Protein AF-A0A257N4F8-F1 (afdb_monomer_lite)

Radius of gyration: 16.64 Å; chains: 1; bounding box: 44×33×52 Å

pLDDT: mean 88.22, std 16.5, range [43.53, 98.69]

Sequence (121 aa):
VALNRFYYYQHRLEDALNATLKALAVIRPLIGFPEDWRDLQQSHINDAPVDLLTQVRLYLFTLKAIGFLNMRLEYLDVSQSIFEKLVGLDSKDRIGAKGLLELVVNRKEELIKPQILSNTT

Structure (mmCIF, N/CA/C/O backbone):
data_AF-A0A257N4F8-F1
#
_entry.id   AF-A0A257N4F8-F1
#
loop_
_atom_site.group_PDB
_atom_site.id
_atom_site.type_symbol
_atom_site.label_atom_id
_atom_site.label_alt_id
_atom_site.label_comp_id
_atom_site.label_asym_id
_atom_site.label_entity_id
_atom_site.label_seq_id
_atom_site.pdbx_PDB_ins_code
_atom_site.Cartn_x
_atom_site.Cartn_y
_atom_site.Cartn_z
_atom_site.occupancy
_atom_site.B_iso_or_equiv
_atom_site.auth_seq_id
_atom_site.auth_comp_id
_atom_site.auth_asym_id
_atom_site.auth_atom_id
_atom_site.pdbx_PDB_model_num
ATOM 1 N N . VAL A 1 1 ? 7.311 16.006 8.795 1.00 49.94 1 VAL A N 1
ATOM 2 C CA . VAL A 1 1 ? 6.235 16.383 9.751 1.00 49.94 1 VAL A CA 1
ATOM 3 C C . VAL A 1 1 ? 5.098 17.209 9.111 1.00 49.94 1 VAL A C 1
ATOM 5 O O . VAL A 1 1 ? 4.018 17.251 9.677 1.00 49.94 1 VAL A O 1
ATOM 8 N N . ALA A 1 2 ? 5.242 17.768 7.896 1.00 43.88 2 ALA A N 1
ATOM 9 C CA . ALA A 1 2 ? 4.179 18.575 7.264 1.00 43.88 2 ALA A CA 1
ATOM 10 C C . ALA A 1 2 ? 3.148 17.803 6.401 1.00 43.88 2 ALA A C 1
ATOM 12 O O . ALA A 1 2 ? 2.038 18.291 6.213 1.00 43.88 2 ALA A O 1
ATOM 13 N N . LEU A 1 3 ? 3.450 16.590 5.914 1.00 49.00 3 LEU A N 1
ATOM 14 C CA . LEU A 1 3 ? 2.532 15.858 5.020 1.00 49.00 3 LEU A CA 1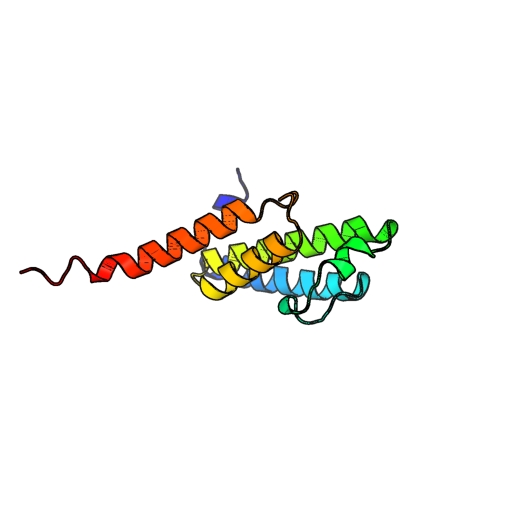
ATOM 15 C C . LEU A 1 3 ? 1.385 15.142 5.766 1.00 49.00 3 LEU A C 1
ATOM 17 O O . LEU A 1 3 ? 0.316 14.931 5.203 1.00 49.00 3 LEU A O 1
ATOM 21 N N . ASN A 1 4 ? 1.571 14.833 7.056 1.00 44.28 4 ASN A N 1
ATOM 22 C CA . ASN A 1 4 ? 0.590 14.085 7.855 1.00 44.28 4 ASN A CA 1
ATOM 23 C C . ASN A 1 4 ? -0.618 14.944 8.293 1.00 44.28 4 ASN A C 1
ATOM 25 O O . ASN A 1 4 ? -1.688 14.420 8.577 1.00 44.28 4 ASN A O 1
ATOM 29 N N . ARG A 1 5 ? -0.472 16.279 8.321 1.00 49.88 5 ARG A N 1
ATOM 30 C CA . ARG A 1 5 ? -1.535 17.214 8.743 1.00 49.88 5 ARG A CA 1
ATOM 31 C C . ARG A 1 5 ? -2.405 17.706 7.577 1.00 49.88 5 ARG A C 1
ATOM 33 O O . ARG A 1 5 ? -3.480 18.242 7.809 1.00 49.88 5 ARG A O 1
ATOM 40 N N . PHE A 1 6 ? -1.963 17.507 6.331 1.00 49.72 6 PHE A N 1
ATOM 41 C CA . PHE A 1 6 ? -2.640 18.026 5.136 1.00 49.72 6 PHE A CA 1
ATOM 42 C C . PHE A 1 6 ? -3.793 17.126 4.648 1.00 49.72 6 PHE A C 1
ATOM 44 O O . PHE A 1 6 ? -4.729 17.627 4.038 1.00 49.72 6 PHE A O 1
ATOM 51 N N . TYR A 1 7 ? -3.798 15.826 4.964 1.00 53.16 7 TYR A N 1
ATOM 52 C CA . TYR A 1 7 ? -4.838 14.882 4.514 1.00 53.16 7 TYR A CA 1
ATOM 53 C C . TYR A 1 7 ? -6.027 14.716 5.481 1.00 53.16 7 TYR A C 1
ATOM 55 O O . TYR A 1 7 ? -6.788 13.765 5.361 1.00 53.16 7 TYR A O 1
ATOM 63 N N . TYR A 1 8 ? -6.218 15.624 6.443 1.00 48.97 8 TYR A N 1
ATOM 64 C CA . TYR A 1 8 ? -7.215 15.447 7.514 1.00 48.97 8 TYR A CA 1
ATOM 65 C C . TYR A 1 8 ? -8.686 15.696 7.105 1.00 48.97 8 TYR A C 1
ATOM 67 O O . TYR A 1 8 ? -9.571 15.618 7.950 1.00 48.97 8 TYR A O 1
ATOM 75 N N . TYR A 1 9 ? -8.980 15.963 5.829 1.00 56.19 9 TYR A N 1
ATOM 76 C CA . TYR A 1 9 ? -10.360 16.076 5.340 1.00 56.19 9 TYR A CA 1
ATOM 77 C C . TYR A 1 9 ? -10.782 14.754 4.699 1.00 56.19 9 TYR A C 1
ATOM 79 O O . TYR A 1 9 ? -10.146 14.329 3.739 1.00 56.19 9 TYR A O 1
ATOM 87 N N . GLN A 1 10 ? -11.838 14.116 5.215 1.00 58.19 10 GLN A N 1
ATOM 88 C CA . GLN A 1 10 ? -12.297 12.779 4.799 1.00 58.19 10 GLN A CA 1
ATOM 89 C C . GLN A 1 10 ? -12.501 12.635 3.273 1.00 58.19 10 GLN A C 1
ATOM 91 O O . GLN A 1 10 ? -12.181 11.585 2.733 1.00 58.19 10 GLN A O 1
ATOM 96 N N . HIS A 1 11 ? -12.841 13.706 2.544 1.00 61.84 11 HIS A N 1
ATOM 97 C CA . HIS A 1 11 ? -12.903 13.695 1.069 1.00 61.84 11 HIS A CA 1
ATOM 98 C C . HIS A 1 11 ? -11.534 13.648 0.365 1.00 61.84 11 HIS A C 1
ATOM 100 O O . HIS A 1 11 ? -11.396 13.087 -0.716 1.00 61.84 11 HIS A O 1
ATOM 106 N N . ARG A 1 12 ? -10.474 14.178 0.986 1.00 82.12 12 ARG A N 1
ATOM 107 C CA . ARG A 1 12 ? -9.119 14.149 0.414 1.00 82.12 12 ARG A CA 1
ATOM 108 C C . ARG A 1 12 ? -8.439 12.792 0.558 1.00 82.12 12 ARG A C 1
ATOM 110 O O . ARG A 1 12 ? -7.481 12.531 -0.166 1.00 82.12 12 ARG A O 1
ATOM 117 N N . LEU A 1 13 ? -8.879 11.964 1.506 1.00 87.50 13 LEU A N 1
ATOM 118 C CA . LEU A 1 13 ? -8.342 10.615 1.694 1.00 87.50 13 LEU A CA 1
ATOM 119 C C . LEU A 1 13 ? -8.824 9.674 0.590 1.00 87.50 13 LEU A C 1
ATOM 121 O O . LEU A 1 13 ? -8.017 8.918 0.056 1.00 87.50 13 LEU A O 1
ATOM 125 N N . GLU A 1 14 ? -10.096 9.768 0.205 1.00 90.94 14 GLU A N 1
ATOM 126 C CA . GLU A 1 14 ? -10.657 9.016 -0.922 1.00 90.94 14 GLU A CA 1
ATOM 127 C C . GLU A 1 14 ? -10.014 9.443 -2.248 1.00 90.94 14 GLU A C 1
ATOM 129 O O . GLU A 1 14 ? -9.571 8.596 -3.022 1.00 90.94 14 GLU A O 1
ATOM 134 N N . ASP A 1 15 ? -9.848 10.749 -2.478 1.00 90.44 15 ASP A N 1
ATOM 135 C CA . ASP A 1 15 ? -9.123 11.258 -3.649 1.00 90.44 15 ASP A CA 1
ATOM 136 C C . ASP A 1 15 ? -7.661 10.796 -3.675 1.00 90.44 15 ASP A C 1
ATOM 138 O O . ASP A 1 15 ? -7.147 10.386 -4.721 1.00 90.44 15 ASP A O 1
ATOM 142 N N . ALA A 1 16 ? -6.982 10.819 -2.523 1.00 91.31 16 ALA A N 1
ATOM 143 C CA . ALA A 1 16 ? -5.621 10.309 -2.401 1.00 91.31 16 ALA A CA 1
ATOM 144 C C . ALA A 1 16 ? -5.558 8.802 -2.687 1.00 91.31 16 ALA A C 1
ATOM 146 O O . ALA A 1 16 ? -4.639 8.349 -3.373 1.00 91.31 16 ALA A O 1
ATOM 147 N N . LEU A 1 17 ? -6.534 8.025 -2.210 1.00 94.81 17 LEU A N 1
ATOM 148 C CA . LEU A 1 17 ? -6.637 6.595 -2.492 1.00 94.81 17 LEU A CA 1
ATOM 149 C C . LEU A 1 17 ? -6.826 6.355 -3.992 1.00 94.81 17 LEU A C 1
ATOM 151 O O . LEU A 1 17 ? -6.059 5.598 -4.586 1.00 94.81 17 LEU A O 1
ATOM 155 N N . ASN A 1 18 ? -7.754 7.071 -4.624 1.00 94.94 18 ASN A N 1
ATOM 156 C CA . ASN A 1 18 ? -8.001 6.999 -6.063 1.00 94.94 18 ASN A CA 1
ATOM 157 C C . ASN A 1 18 ? -6.752 7.349 -6.884 1.00 94.94 18 ASN A C 1
ATOM 159 O O . ASN A 1 18 ? -6.417 6.650 -7.842 1.00 94.94 18 ASN A O 1
ATOM 163 N N . ALA A 1 19 ? -6.032 8.409 -6.512 1.00 94.69 19 ALA A N 1
ATOM 164 C CA . ALA A 1 19 ? -4.789 8.790 -7.177 1.00 94.69 19 ALA A CA 1
ATOM 165 C C . ALA A 1 19 ? -3.691 7.725 -7.001 1.00 94.69 19 ALA A C 1
ATOM 167 O O . ALA A 1 19 ? -2.986 7.397 -7.956 1.00 94.69 19 ALA A O 1
ATOM 168 N N . THR A 1 20 ? -3.577 7.142 -5.805 1.00 95.56 20 THR A N 1
ATOM 169 C CA . THR A 1 20 ? -2.572 6.112 -5.499 1.00 95.56 20 THR A CA 1
ATOM 170 C C . THR A 1 20 ? -2.865 4.801 -6.235 1.00 95.56 20 THR A C 1
ATOM 172 O O . THR A 1 20 ? -1.944 4.185 -6.768 1.00 95.56 20 THR A O 1
ATOM 175 N N . LEU A 1 21 ? -4.138 4.408 -6.346 1.00 96.50 21 LEU A N 1
ATOM 176 C CA . LEU A 1 21 ? -4.570 3.255 -7.144 1.00 96.50 21 LEU A CA 1
ATOM 177 C C . LEU A 1 21 ? -4.237 3.442 -8.630 1.00 96.50 21 LEU A C 1
ATOM 179 O O . LEU A 1 21 ? -3.687 2.536 -9.256 1.00 96.50 21 LEU A O 1
ATOM 183 N N . LYS A 1 22 ? -4.486 4.636 -9.185 1.00 96.56 22 LYS A N 1
ATOM 184 C CA . LYS A 1 22 ? -4.101 4.968 -10.568 1.00 96.56 22 LYS A CA 1
ATOM 185 C C . LYS A 1 22 ? -2.588 4.902 -10.769 1.00 96.56 22 LYS A C 1
ATOM 187 O O . LYS A 1 22 ? -2.135 4.342 -11.761 1.00 96.56 22 LYS A O 1
ATOM 192 N N . ALA A 1 23 ? -1.805 5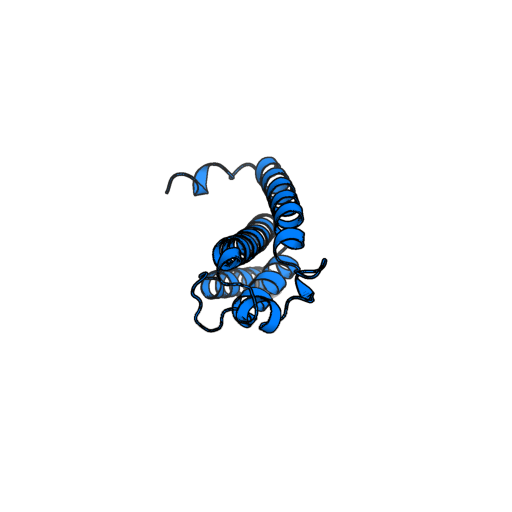.428 -9.826 1.00 95.56 23 ALA A N 1
ATOM 193 C CA . ALA A 1 23 ? -0.349 5.334 -9.885 1.00 95.56 23 ALA A CA 1
ATOM 194 C C . ALA A 1 23 ? 0.119 3.869 -9.879 1.00 95.56 23 ALA A C 1
ATOM 196 O O . ALA A 1 23 ? 0.953 3.491 -10.700 1.00 95.56 23 ALA A O 1
ATOM 197 N N . LEU A 1 24 ? -0.462 3.027 -9.015 1.00 95.62 24 LEU A N 1
ATOM 198 C CA . LEU A 1 24 ? -0.153 1.597 -8.965 1.00 95.62 24 LEU A CA 1
ATOM 199 C C . LEU A 1 24 ? -0.455 0.910 -10.308 1.00 95.62 24 LEU A C 1
ATOM 201 O O . LEU A 1 24 ? 0.383 0.163 -10.809 1.00 95.62 24 LEU A O 1
ATOM 205 N N . ALA A 1 25 ? -1.605 1.218 -10.917 1.00 95.69 25 ALA A N 1
ATOM 206 C CA . ALA A 1 25 ? -2.017 0.676 -12.212 1.00 95.69 25 ALA A CA 1
ATOM 207 C C . ALA A 1 25 ? -1.080 1.075 -13.367 1.00 95.69 25 ALA A C 1
ATOM 209 O O . ALA A 1 25 ? -0.903 0.293 -14.297 1.00 95.69 25 ALA A O 1
ATOM 210 N N . VAL A 1 26 ? -0.451 2.254 -13.294 1.00 96.19 26 VAL A N 1
ATOM 211 C CA . VAL A 1 26 ? 0.552 2.710 -14.274 1.00 96.19 26 VAL A CA 1
ATOM 212 C C . VAL A 1 26 ? 1.894 2.001 -14.084 1.00 96.19 26 VAL A C 1
ATOM 214 O O . VAL A 1 26 ? 2.524 1.618 -15.064 1.00 96.19 26 VAL A O 1
ATOM 217 N N . ILE A 1 27 ? 2.343 1.812 -12.839 1.00 95.75 27 ILE A N 1
ATOM 218 C CA . ILE A 1 27 ? 3.661 1.220 -12.544 1.00 95.75 27 ILE A CA 1
ATOM 219 C C . ILE A 1 27 ? 3.663 -0.289 -12.789 1.00 95.75 27 ILE A C 1
ATOM 221 O O . ILE A 1 27 ? 4.617 -0.826 -13.344 1.00 95.75 27 ILE A O 1
ATOM 225 N N . ARG A 1 28 ? 2.594 -0.977 -12.378 1.00 96.50 28 ARG A N 1
ATOM 226 C CA . ARG A 1 28 ? 2.465 -2.438 -12.427 1.00 96.50 28 ARG A CA 1
ATOM 227 C C . ARG A 1 28 ? 2.859 -3.072 -13.776 1.00 96.50 28 ARG A C 1
ATOM 229 O O . ARG A 1 28 ? 3.700 -3.973 -13.744 1.00 96.50 28 ARG A O 1
ATOM 236 N N . PRO A 1 29 ? 2.313 -2.659 -14.941 1.00 96.19 29 PRO A N 1
ATOM 237 C CA . PRO A 1 29 ? 2.648 -3.301 -16.213 1.00 96.19 29 PRO A CA 1
ATOM 238 C C . PRO A 1 29 ? 4.117 -3.103 -16.611 1.00 96.19 29 PRO A C 1
ATOM 240 O O . PRO A 1 29 ? 4.660 -3.946 -17.316 1.00 96.19 29 PRO A O 1
ATOM 243 N N . LEU A 1 30 ? 4.784 -2.046 -16.127 1.00 94.56 30 LEU A N 1
ATOM 244 C CA . LEU A 1 30 ? 6.199 -1.777 -16.420 1.00 94.56 30 LEU A CA 1
ATOM 245 C C . LEU A 1 30 ? 7.143 -2.804 -15.784 1.00 94.56 30 LEU A C 1
ATOM 247 O O . LEU A 1 30 ? 8.265 -2.970 -16.247 1.00 94.56 30 LEU A O 1
ATOM 251 N N . ILE A 1 31 ? 6.697 -3.467 -14.715 1.00 95.81 31 ILE A N 1
ATOM 252 C CA . ILE A 1 31 ? 7.476 -4.455 -13.957 1.00 95.81 31 ILE A CA 1
ATOM 253 C C . ILE A 1 31 ? 6.906 -5.873 -14.067 1.00 95.81 31 ILE A C 1
ATOM 255 O O . ILE A 1 31 ? 7.366 -6.770 -13.370 1.00 95.81 31 ILE A O 1
ATOM 259 N N . GLY A 1 32 ? 5.900 -6.084 -14.926 1.00 95.19 32 GLY A N 1
ATOM 260 C CA . GLY A 1 32 ? 5.310 -7.403 -15.174 1.00 95.19 32 GLY A CA 1
ATOM 261 C C . GLY A 1 32 ? 4.597 -8.020 -13.965 1.00 95.19 32 GLY A C 1
ATOM 262 O O . GLY A 1 32 ? 4.510 -9.240 -13.866 1.00 95.19 32 GLY A O 1
ATOM 263 N N . PHE A 1 33 ? 4.116 -7.203 -13.023 1.00 96.88 33 PHE A N 1
ATOM 264 C CA . PHE A 1 33 ? 3.422 -7.698 -11.829 1.00 96.88 33 PHE A CA 1
ATOM 265 C C . PHE A 1 33 ? 1.966 -8.096 -12.139 1.00 96.88 33 PHE A C 1
ATOM 267 O O . PHE A 1 33 ? 1.349 -7.523 -13.048 1.00 96.88 33 PHE A O 1
ATOM 274 N N . PRO A 1 34 ? 1.386 -9.044 -11.375 1.00 96.81 34 PRO A N 1
ATOM 275 C CA . PRO A 1 34 ? -0.003 -9.460 -11.551 1.00 96.81 34 PRO A CA 1
ATOM 276 C C . PRO A 1 34 ? -0.978 -8.295 -11.347 1.00 96.81 34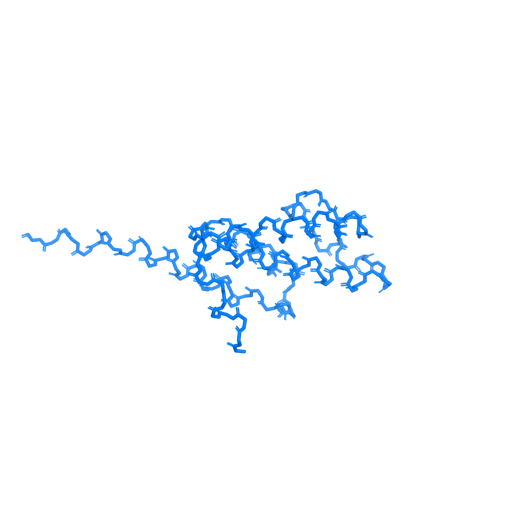 PRO A C 1
ATOM 278 O O . PRO A 1 34 ? -0.681 -7.334 -10.635 1.00 96.81 34 PRO A O 1
ATOM 281 N N . GLU A 1 35 ? -2.147 -8.383 -11.993 1.00 94.88 35 GLU A N 1
ATOM 282 C CA . GLU A 1 35 ? -3.230 -7.393 -11.863 1.00 94.88 35 GLU A CA 1
ATOM 283 C C . GLU A 1 35 ? -3.663 -7.230 -10.404 1.00 94.88 35 GLU A C 1
ATOM 285 O O . GLU A 1 35 ? -3.787 -6.111 -9.907 1.00 94.88 35 GLU A O 1
ATOM 290 N N . ASP A 1 36 ? -3.831 -8.355 -9.711 1.00 96.25 36 ASP A N 1
ATOM 291 C CA . ASP A 1 36 ? -4.165 -8.385 -8.301 1.00 96.25 36 ASP A CA 1
ATOM 292 C C . ASP A 1 36 ? -2.898 -8.478 -7.446 1.00 96.25 36 ASP A C 1
ATOM 294 O O . ASP A 1 36 ? -2.097 -9.408 -7.561 1.00 96.25 36 ASP A O 1
ATOM 298 N N . TRP A 1 37 ? -2.726 -7.529 -6.526 1.00 96.94 37 TRP A N 1
ATOM 299 C CA . TRP A 1 37 ? -1.611 -7.536 -5.577 1.00 96.94 37 TRP A CA 1
ATOM 300 C C . TRP A 1 37 ? -1.635 -8.770 -4.660 1.00 96.94 37 TRP A C 1
ATOM 302 O O . TRP A 1 37 ? -0.599 -9.158 -4.114 1.00 96.94 37 TRP A O 1
ATOM 312 N N . ARG A 1 38 ? -2.797 -9.416 -4.491 1.00 97.12 38 ARG A N 1
ATOM 313 C CA . ARG A 1 38 ? -2.940 -10.663 -3.726 1.00 97.12 38 ARG A CA 1
ATOM 314 C C . ARG A 1 38 ? -2.198 -11.824 -4.378 1.00 97.12 38 ARG A C 1
ATOM 316 O O . ARG A 1 38 ? -1.700 -12.690 -3.658 1.00 97.12 38 ARG A O 1
ATOM 323 N N . ASP A 1 39 ? -2.017 -11.781 -5.692 1.00 97.50 39 ASP A N 1
ATOM 324 C CA . ASP A 1 39 ? -1.275 -12.792 -6.444 1.00 97.50 39 ASP A CA 1
ATOM 325 C C . ASP A 1 39 ? 0.233 -12.522 -6.456 1.00 97.50 39 ASP A C 1
ATOM 327 O O . ASP A 1 39 ? 1.012 -13.381 -6.870 1.00 97.50 39 ASP A O 1
ATOM 331 N N . LEU A 1 40 ? 0.677 -11.364 -5.950 1.00 96.75 40 LEU A N 1
ATOM 332 C CA . LEU A 1 40 ? 2.092 -11.023 -5.882 1.00 96.75 40 LEU A CA 1
ATOM 333 C C . LEU A 1 40 ? 2.847 -12.008 -4.977 1.00 96.75 40 LEU A C 1
ATOM 335 O O . LEU A 1 40 ? 2.468 -12.247 -3.824 1.00 96.75 40 LEU A O 1
ATOM 339 N N . GLN A 1 41 ? 3.936 -12.550 -5.521 1.00 95.69 41 GLN A N 1
ATOM 340 C CA . GLN A 1 41 ? 4.833 -13.519 -4.878 1.00 95.69 41 GLN A CA 1
ATOM 341 C C . GLN A 1 41 ? 6.256 -12.971 -4.773 1.00 95.69 41 GLN A C 1
ATOM 343 O O . GLN A 1 41 ? 6.646 -12.107 -5.556 1.00 95.69 41 GLN A O 1
ATOM 348 N N . GLN A 1 42 ? 7.056 -13.546 -3.873 1.00 94.56 42 GLN A N 1
ATOM 349 C CA . GLN A 1 42 ? 8.457 -13.168 -3.669 1.00 94.56 42 GLN A CA 1
ATOM 350 C C . GLN A 1 42 ? 9.306 -13.279 -4.950 1.00 94.56 42 GLN A C 1
ATOM 352 O O . GLN A 1 42 ? 10.188 -12.449 -5.158 1.00 94.56 42 GLN A O 1
ATOM 357 N N . SER A 1 43 ? 9.032 -14.263 -5.816 1.00 94.50 43 SER A N 1
ATOM 358 C CA . SER A 1 43 ? 9.735 -14.450 -7.097 1.00 94.50 43 SER A CA 1
ATOM 359 C C . SER A 1 43 ? 9.629 -13.223 -8.002 1.00 94.50 43 SER A C 1
ATOM 361 O O . SER A 1 43 ? 10.638 -12.774 -8.524 1.00 94.50 43 SER A O 1
ATOM 363 N N . HIS A 1 44 ? 8.460 -12.578 -8.077 1.00 95.44 44 HIS A N 1
ATOM 364 C CA . HIS A 1 44 ? 8.284 -11.349 -8.861 1.00 95.44 44 HIS A CA 1
ATOM 365 C C . HIS A 1 44 ? 9.233 -10.221 -8.424 1.00 95.44 44 HIS A C 1
ATOM 367 O O . HIS A 1 44 ? 9.598 -9.374 -9.229 1.00 95.44 44 HIS A O 1
ATOM 373 N N . ILE A 1 45 ? 9.634 -10.195 -7.149 1.00 94.25 45 ILE A N 1
ATOM 374 C CA . ILE A 1 45 ? 10.553 -9.188 -6.604 1.00 94.25 45 ILE A CA 1
ATOM 375 C C . ILE A 1 45 ? 12.006 -9.634 -6.767 1.00 94.25 45 ILE A C 1
ATOM 377 O O . ILE A 1 45 ? 12.856 -8.827 -7.133 1.00 94.25 45 ILE A O 1
ATOM 381 N N . ASN A 1 46 ? 12.299 -10.899 -6.464 1.00 92.62 46 ASN A N 1
ATOM 382 C CA . ASN A 1 46 ? 13.660 -11.433 -6.486 1.00 92.62 46 ASN A CA 1
ATOM 383 C C . ASN A 1 46 ? 14.210 -11.575 -7.909 1.00 92.62 46 ASN A C 1
ATOM 385 O O . ASN A 1 46 ? 15.402 -11.359 -8.115 1.00 92.62 46 ASN A O 1
ATOM 389 N N . ASP A 1 47 ? 13.341 -11.905 -8.863 1.00 93.75 47 ASP A N 1
ATOM 390 C CA . ASP A 1 47 ? 13.695 -12.138 -10.264 1.00 93.75 47 ASP A CA 1
ATOM 391 C C . ASP A 1 47 ? 13.587 -10.849 -11.099 1.00 93.75 47 ASP A C 1
ATOM 393 O O . ASP A 1 47 ? 13.826 -10.858 -12.308 1.00 93.75 47 ASP A O 1
ATOM 397 N N . ALA A 1 48 ? 13.224 -9.725 -10.468 1.00 93.44 48 ALA A N 1
ATOM 398 C CA . ALA A 1 48 ? 13.102 -8.445 -11.142 1.00 93.44 48 ALA A CA 1
ATOM 399 C C . ALA A 1 48 ? 14.463 -7.984 -11.706 1.00 93.44 48 ALA A C 1
ATOM 401 O O . ALA A 1 48 ? 15.458 -7.961 -10.971 1.00 93.44 48 ALA A O 1
ATOM 402 N N . PRO A 1 49 ? 14.514 -7.551 -12.980 1.00 94.31 49 PRO A N 1
ATOM 403 C CA . PRO A 1 49 ? 15.709 -6.964 -13.574 1.00 94.31 49 PRO A CA 1
ATOM 404 C C . PRO A 1 49 ? 16.268 -5.796 -12.750 1.00 94.31 49 PRO A C 1
ATOM 406 O O . PRO A 1 49 ? 15.519 -5.008 -12.165 1.00 94.31 49 PRO A O 1
ATOM 409 N N . VAL A 1 50 ? 17.599 -5.662 -12.718 1.00 93.94 50 VAL A N 1
ATOM 410 C CA . VAL A 1 50 ? 18.300 -4.645 -11.908 1.00 93.94 50 VAL A CA 1
ATOM 411 C C . VAL A 1 50 ? 17.856 -3.221 -12.265 1.00 93.94 50 VAL A C 1
ATOM 413 O O . VAL A 1 50 ? 17.702 -2.376 -11.382 1.00 93.94 50 VAL A O 1
ATOM 416 N N . ASP A 1 51 ? 17.603 -2.963 -13.545 1.00 96.12 51 ASP A N 1
ATOM 417 C CA . ASP A 1 51 ? 17.114 -1.694 -14.088 1.00 96.12 51 ASP A CA 1
ATOM 418 C C . ASP A 1 51 ? 15.669 -1.362 -13.675 1.00 96.12 51 ASP A C 1
ATOM 420 O O . ASP A 1 51 ? 15.286 -0.191 -13.695 1.00 96.12 51 ASP A O 1
ATOM 424 N N . LEU A 1 52 ? 14.897 -2.356 -13.217 1.00 96.38 52 LEU A N 1
ATOM 425 C CA . LEU A 1 52 ? 13.513 -2.202 -12.757 1.00 96.38 52 LEU A CA 1
ATOM 426 C C . LEU A 1 52 ? 13.364 -2.154 -11.228 1.00 96.38 52 LEU A C 1
ATOM 428 O O . LEU A 1 52 ? 12.263 -1.928 -10.717 1.00 96.38 52 LEU A O 1
ATOM 432 N N . LEU A 1 53 ? 14.450 -2.311 -10.461 1.00 94.12 53 LEU A N 1
ATOM 433 C CA . LEU A 1 53 ? 14.391 -2.332 -8.991 1.00 94.12 53 LEU A CA 1
ATOM 434 C C . LEU A 1 53 ? 13.813 -1.043 -8.389 1.00 94.12 53 LEU A C 1
ATOM 436 O O . LEU A 1 53 ? 13.181 -1.076 -7.328 1.00 94.12 53 LEU A O 1
ATOM 440 N N . THR A 1 54 ? 14.002 0.097 -9.057 1.00 95.69 54 THR A N 1
ATOM 441 C CA . THR A 1 54 ? 13.424 1.381 -8.632 1.00 95.69 54 THR A CA 1
ATOM 442 C C . THR A 1 54 ? 11.899 1.360 -8.743 1.00 95.69 54 THR A C 1
ATOM 444 O O . THR A 1 54 ? 11.205 1.796 -7.825 1.00 95.69 54 THR A O 1
ATOM 447 N N . GLN A 1 55 ? 11.368 0.806 -9.830 1.00 97.06 55 GLN A N 1
ATOM 448 C CA . GLN A 1 55 ? 9.944 0.694 -10.123 1.00 97.06 55 GLN A CA 1
ATOM 449 C C . GLN A 1 55 ? 9.287 -0.356 -9.225 1.00 97.06 55 GLN A C 1
ATOM 451 O O . GLN A 1 55 ? 8.201 -0.110 -8.706 1.00 97.06 55 GLN A O 1
ATOM 456 N N . VAL A 1 56 ? 9.972 -1.471 -8.948 1.00 96.75 56 VAL A N 1
ATOM 457 C CA . VAL A 1 56 ? 9.537 -2.459 -7.947 1.00 96.75 56 VAL A CA 1
ATOM 458 C C . VAL A 1 56 ? 9.407 -1.805 -6.574 1.00 96.75 56 VAL A C 1
ATOM 460 O O . VAL A 1 56 ? 8.373 -1.918 -5.917 1.00 96.75 56 VAL A O 1
ATOM 463 N N . ARG A 1 57 ? 10.428 -1.057 -6.141 1.00 95.69 57 ARG A N 1
ATOM 464 C CA . ARG A 1 57 ? 10.390 -0.338 -4.862 1.00 95.69 57 ARG A CA 1
ATOM 465 C C . ARG A 1 57 ? 9.255 0.684 -4.827 1.00 95.69 57 ARG A C 1
ATOM 467 O O . ARG A 1 57 ? 8.568 0.786 -3.812 1.00 95.69 57 ARG A O 1
ATOM 474 N N . LEU A 1 58 ? 9.056 1.420 -5.919 1.00 96.62 58 LEU A N 1
ATOM 475 C CA . LEU A 1 58 ? 7.958 2.370 -6.050 1.00 96.62 58 LEU A CA 1
ATOM 476 C C . LEU A 1 58 ? 6.606 1.662 -5.908 1.00 96.62 58 LEU A C 1
ATOM 478 O O . LEU A 1 58 ? 5.807 2.088 -5.083 1.00 96.62 58 LEU A O 1
ATOM 482 N N . TYR A 1 59 ? 6.389 0.544 -6.608 1.00 97.75 59 TYR A N 1
ATOM 483 C CA . TYR A 1 59 ? 5.172 -0.264 -6.493 1.00 97.75 59 TYR A CA 1
ATOM 484 C C . TYR A 1 59 ? 4.901 -0.687 -5.041 1.00 97.75 59 TYR A C 1
ATOM 486 O O . TYR A 1 59 ? 3.798 -0.479 -4.538 1.00 97.75 59 TYR A O 1
ATOM 494 N N . LEU A 1 60 ? 5.906 -1.221 -4.334 1.00 97.56 60 LEU A N 1
ATOM 495 C CA . LEU A 1 60 ? 5.751 -1.658 -2.939 1.00 97.56 60 LEU A CA 1
ATOM 496 C C . LEU A 1 60 ? 5.402 -0.494 -2.000 1.00 97.56 60 LEU A C 1
ATOM 498 O O . LEU A 1 60 ? 4.533 -0.634 -1.138 1.00 97.56 60 LEU A O 1
ATOM 502 N N . PHE A 1 61 ? 6.031 0.673 -2.171 1.00 98.00 61 PHE A N 1
ATOM 503 C CA . PHE A 1 61 ? 5.685 1.861 -1.386 1.00 98.00 61 PHE A CA 1
ATOM 504 C C . PHE A 1 61 ? 4.296 2.411 -1.725 1.00 98.00 61 PHE A C 1
ATOM 506 O O . PHE A 1 61 ? 3.580 2.831 -0.815 1.00 98.00 61 PHE A O 1
ATOM 513 N N . THR A 1 62 ? 3.891 2.380 -2.994 1.00 98.06 62 THR A N 1
ATOM 514 C CA . THR A 1 62 ? 2.546 2.771 -3.430 1.00 98.06 62 THR A CA 1
ATOM 515 C C . THR A 1 62 ? 1.490 1.835 -2.840 1.00 98.06 62 THR A C 1
ATOM 517 O O . THR A 1 62 ? 0.506 2.311 -2.278 1.00 98.06 62 THR A O 1
ATOM 520 N N . LEU A 1 63 ? 1.719 0.518 -2.860 1.00 98.38 63 LEU A N 1
ATOM 521 C CA . LEU A 1 63 ? 0.835 -0.456 -2.218 1.00 98.38 63 LEU A CA 1
ATOM 522 C C . LEU A 1 63 ? 0.767 -0.241 -0.697 1.00 98.38 63 LEU A C 1
ATOM 524 O O . LEU A 1 63 ? -0.317 -0.263 -0.116 1.00 98.38 63 LEU A O 1
ATOM 528 N N . LYS A 1 64 ? 1.895 0.083 -0.051 1.00 98.44 64 LYS A N 1
ATOM 529 C CA . LYS A 1 64 ? 1.917 0.451 1.375 1.00 98.44 64 LYS A CA 1
ATOM 530 C C . LYS A 1 64 ? 1.072 1.693 1.664 1.00 98.44 64 LYS A C 1
ATOM 532 O O . LYS A 1 64 ? 0.352 1.728 2.660 1.00 98.44 64 LYS A O 1
ATOM 537 N N . ALA A 1 65 ? 1.146 2.706 0.803 1.00 97.88 65 ALA A N 1
ATOM 538 C CA . ALA A 1 65 ? 0.333 3.911 0.927 1.00 97.88 65 ALA A CA 1
ATOM 539 C C . ALA A 1 65 ? -1.167 3.606 0.773 1.00 97.88 65 ALA A C 1
ATOM 541 O O . ALA A 1 65 ? -1.964 4.141 1.539 1.00 97.88 65 ALA A O 1
ATOM 542 N N . ILE A 1 66 ? -1.551 2.701 -0.136 1.00 98.12 66 ILE A N 1
ATOM 543 C CA . ILE A 1 66 ? -2.938 2.220 -0.272 1.00 98.12 66 ILE A CA 1
ATOM 544 C C . ILE A 1 66 ? -3.409 1.558 1.025 1.00 98.12 66 ILE A C 1
ATOM 546 O O . ILE A 1 66 ? -4.492 1.891 1.507 1.00 98.12 66 ILE A O 1
ATOM 550 N N . GLY A 1 67 ? -2.598 0.680 1.625 1.00 98.00 67 GLY A N 1
ATOM 551 C CA . GLY A 1 67 ? -2.908 0.078 2.928 1.00 98.00 67 GLY A CA 1
ATOM 552 C C . GLY A 1 67 ? -3.136 1.139 4.007 1.00 98.00 67 GLY A C 1
ATOM 553 O O . GLY A 1 67 ? -4.162 1.141 4.679 1.00 98.00 67 GLY A O 1
ATOM 554 N N . PHE A 1 68 ? -2.240 2.125 4.097 1.00 96.69 68 PHE A N 1
ATOM 555 C CA . PHE A 1 68 ? -2.356 3.212 5.071 1.00 96.69 68 PHE A CA 1
ATOM 556 C C . PHE A 1 68 ? -3.601 4.085 4.859 1.00 96.69 68 PHE A C 1
ATOM 558 O O . PHE A 1 68 ? -4.265 4.455 5.825 1.00 96.69 68 PHE A O 1
ATOM 565 N N . LEU A 1 69 ? -3.942 4.407 3.610 1.00 95.62 69 LEU A N 1
ATOM 566 C CA . LEU A 1 69 ? -5.143 5.180 3.289 1.00 95.62 69 LEU A CA 1
ATOM 567 C C . LEU A 1 69 ? -6.418 4.403 3.633 1.00 95.62 69 LEU A C 1
ATOM 569 O O . LEU A 1 69 ? -7.326 4.987 4.216 1.00 95.62 69 LEU A O 1
ATOM 573 N N . ASN A 1 70 ? -6.459 3.092 3.368 1.00 97.12 70 ASN A N 1
ATOM 574 C CA . ASN A 1 70 ? -7.565 2.231 3.799 1.00 97.12 70 ASN A CA 1
ATOM 575 C C . ASN A 1 70 ? -7.699 2.206 5.327 1.00 97.12 70 ASN A C 1
ATOM 577 O O . ASN A 1 70 ? -8.802 2.376 5.834 1.00 97.12 70 ASN A O 1
ATOM 581 N N . MET A 1 71 ? -6.589 2.099 6.066 1.00 95.56 71 MET A N 1
ATOM 582 C CA . MET A 1 71 ? -6.601 2.187 7.532 1.00 95.56 71 MET A CA 1
ATOM 583 C C . MET A 1 71 ? -7.217 3.505 8.016 1.00 95.56 71 MET A C 1
ATOM 585 O O . MET A 1 71 ? -8.048 3.516 8.915 1.00 95.56 71 MET A O 1
ATOM 589 N N . ARG A 1 72 ? -6.819 4.625 7.399 1.00 92.94 72 ARG A N 1
ATOM 590 C CA . ARG A 1 72 ? -7.298 5.980 7.722 1.00 92.94 72 ARG A CA 1
ATOM 591 C C . ARG A 1 72 ? -8.765 6.221 7.358 1.00 92.94 72 ARG A C 1
ATOM 593 O O . ARG A 1 72 ? -9.356 7.153 7.896 1.00 92.94 72 ARG A O 1
ATOM 600 N N . LEU A 1 73 ? -9.307 5.426 6.440 1.00 93.56 73 LEU A N 1
ATOM 601 C CA . LEU A 1 73 ? -10.714 5.401 6.041 1.00 93.56 73 LEU A CA 1
ATOM 602 C C . LEU A 1 73 ? -11.523 4.351 6.828 1.00 93.56 73 LEU A C 1
ATOM 604 O O . LEU A 1 73 ? -12.678 4.114 6.501 1.00 93.56 73 LEU A O 1
ATOM 608 N N . GLU A 1 74 ? -10.929 3.721 7.850 1.00 93.94 74 GLU A N 1
ATOM 609 C CA . GLU A 1 74 ? -11.520 2.641 8.659 1.00 93.94 74 GLU A CA 1
ATOM 610 C C . GLU A 1 74 ? -11.849 1.350 7.872 1.00 93.94 74 GLU A C 1
ATOM 612 O O . GLU A 1 74 ? -12.510 0.448 8.385 1.00 93.94 74 GLU A O 1
ATOM 617 N N . TYR A 1 75 ? -11.298 1.180 6.664 1.00 96.69 75 TYR A N 1
ATOM 618 C CA . TYR A 1 75 ? -11.307 -0.086 5.919 1.00 96.69 75 TYR A CA 1
ATOM 619 C C . TYR A 1 75 ? -10.194 -1.019 6.426 1.00 96.69 75 TYR A C 1
ATOM 621 O O . TYR A 1 75 ? -9.222 -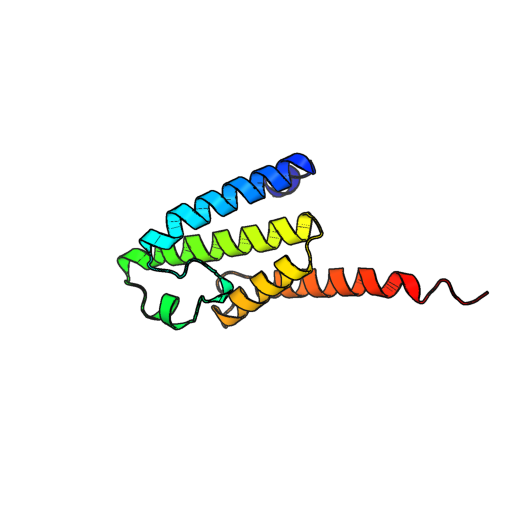1.332 5.728 1.00 96.69 75 TYR A O 1
ATOM 629 N N . LEU A 1 76 ? -10.312 -1.433 7.690 1.00 97.19 76 LEU A N 1
ATOM 630 C CA . LEU A 1 76 ? -9.230 -2.089 8.431 1.00 97.19 76 LEU A CA 1
ATOM 631 C C . LEU A 1 76 ? -8.876 -3.485 7.902 1.00 97.19 76 LEU A C 1
ATOM 633 O O . LEU A 1 76 ? -7.703 -3.848 7.919 1.00 97.19 76 LEU A O 1
ATOM 637 N N . ASP A 1 77 ? -9.842 -4.250 7.390 1.00 98.06 77 ASP A N 1
ATOM 638 C CA . ASP A 1 77 ? -9.576 -5.587 6.835 1.00 98.06 77 ASP A CA 1
ATOM 639 C C . ASP A 1 77 ? -8.693 -5.517 5.588 1.00 98.06 77 ASP A C 1
ATOM 641 O O . ASP A 1 77 ? -7.667 -6.190 5.507 1.00 98.06 77 ASP A O 1
ATOM 645 N N . VAL A 1 78 ? -9.038 -4.628 4.652 1.00 98.12 78 VAL A N 1
ATOM 646 C CA . VAL A 1 78 ? -8.245 -4.390 3.437 1.00 98.12 78 VAL A CA 1
ATOM 647 C C . VAL A 1 78 ? -6.849 -3.896 3.804 1.00 98.12 78 VAL A C 1
ATOM 649 O O . VAL A 1 78 ? -5.852 -4.375 3.262 1.00 98.12 78 VAL A O 1
ATOM 652 N N . SER A 1 79 ? -6.766 -2.962 4.755 1.00 98.50 79 SER A N 1
ATOM 653 C CA . SER A 1 79 ? -5.492 -2.463 5.265 1.00 98.50 79 SER A CA 1
ATOM 654 C C . SER A 1 79 ? -4.625 -3.583 5.843 1.00 98.50 79 SER A C 1
ATOM 656 O O . SER A 1 79 ? -3.439 -3.659 5.519 1.00 98.50 79 SER A O 1
ATOM 658 N N . GLN A 1 80 ? -5.194 -4.444 6.690 1.00 98.56 80 GLN A N 1
ATOM 659 C CA . GLN A 1 80 ? -4.479 -5.569 7.286 1.00 98.56 80 GLN A CA 1
ATOM 660 C C . GLN A 1 80 ? -3.963 -6.519 6.207 1.00 98.56 80 GLN A C 1
ATOM 662 O O . GLN A 1 80 ? -2.765 -6.794 6.183 1.00 98.56 80 GLN A O 1
ATOM 667 N N . SER A 1 81 ? -4.812 -6.943 5.265 1.00 98.62 81 SER A N 1
ATOM 668 C CA . SER A 1 81 ? -4.397 -7.870 4.205 1.00 98.62 81 SER A CA 1
ATOM 669 C C . SER A 1 81 ? -3.270 -7.306 3.331 1.00 98.62 81 SER A C 1
ATOM 671 O O . SER A 1 81 ? -2.364 -8.042 2.934 1.00 98.62 81 SER A O 1
ATOM 673 N N . ILE A 1 82 ? -3.281 -5.997 3.051 1.00 98.69 82 ILE A N 1
ATOM 674 C CA . ILE A 1 82 ? -2.190 -5.336 2.321 1.00 98.69 82 ILE A CA 1
ATOM 675 C C . ILE A 1 82 ? -0.889 -5.381 3.127 1.00 98.69 82 ILE A C 1
ATOM 677 O O . ILE A 1 82 ? 0.160 -5.737 2.584 1.00 98.69 82 ILE A O 1
ATOM 681 N N . PHE A 1 83 ? -0.927 -5.025 4.413 1.00 98.69 83 PHE A N 1
ATOM 682 C CA . PHE A 1 83 ? 0.285 -5.014 5.229 1.00 98.69 83 PHE A CA 1
ATOM 683 C C . PHE A 1 83 ? 0.831 -6.422 5.483 1.00 98.69 83 PHE A C 1
ATOM 685 O O . PHE A 1 83 ? 2.043 -6.603 5.409 1.00 98.69 83 PHE A O 1
ATOM 692 N N . GLU A 1 84 ? -0.023 -7.428 5.676 1.00 98.44 84 GLU A N 1
ATOM 693 C CA . GLU A 1 84 ? 0.386 -8.837 5.753 1.00 98.44 84 GLU A CA 1
ATOM 694 C C . GLU A 1 84 ? 1.103 -9.283 4.479 1.00 98.44 84 GLU A C 1
ATOM 696 O O . GLU A 1 84 ? 2.190 -9.861 4.552 1.00 98.44 84 GLU A O 1
ATOM 701 N N . LYS A 1 85 ? 0.554 -8.951 3.301 1.00 98.44 85 LYS A N 1
ATOM 702 C CA . LYS A 1 85 ? 1.217 -9.253 2.028 1.00 98.44 85 LYS A CA 1
ATOM 703 C C . LYS A 1 85 ? 2.582 -8.579 1.937 1.00 98.44 85 LYS A C 1
ATOM 705 O O . LYS A 1 85 ? 3.556 -9.235 1.579 1.00 98.44 85 LYS A O 1
ATOM 710 N N . LEU A 1 86 ? 2.674 -7.292 2.264 1.00 98.12 86 LEU A N 1
ATOM 711 C CA . LEU A 1 86 ? 3.932 -6.547 2.206 1.00 98.12 86 LEU A CA 1
ATOM 712 C C . LEU A 1 86 ? 4.987 -7.101 3.172 1.00 98.12 86 LEU A C 1
ATOM 714 O O . LEU A 1 86 ? 6.149 -7.214 2.794 1.00 98.12 86 LEU A O 1
ATOM 718 N N . VAL A 1 87 ? 4.589 -7.498 4.383 1.00 97.69 87 VAL A N 1
ATOM 719 C CA . VAL A 1 87 ? 5.477 -8.168 5.345 1.00 97.69 87 VAL A CA 1
ATOM 720 C C . VAL A 1 87 ? 5.927 -9.534 4.822 1.00 97.69 87 VAL A C 1
ATOM 722 O O . VAL A 1 87 ? 7.098 -9.884 4.969 1.00 97.69 87 VAL A O 1
ATOM 725 N N . GLY A 1 88 ? 5.033 -10.284 4.173 1.00 96.44 88 GLY A N 1
ATOM 726 C CA . GLY A 1 88 ? 5.365 -11.556 3.529 1.00 96.44 88 GLY A CA 1
ATOM 727 C C . GLY A 1 88 ? 6.369 -11.416 2.379 1.00 96.44 88 GLY A C 1
ATOM 728 O O . GLY A 1 88 ? 7.192 -12.304 2.188 1.00 96.44 88 GLY A O 1
ATOM 729 N N . LEU A 1 89 ? 6.329 -10.295 1.652 1.00 96.06 89 LEU A N 1
ATOM 730 C CA . LEU A 1 89 ? 7.219 -9.985 0.524 1.00 96.06 89 LEU A CA 1
ATOM 731 C C . LEU A 1 89 ? 8.560 -9.343 0.934 1.00 96.06 89 LEU A C 1
ATOM 733 O O . LEU A 1 89 ? 9.515 -9.319 0.152 1.00 96.06 89 LEU A O 1
ATOM 737 N N . ASP A 1 90 ? 8.642 -8.787 2.143 1.00 92.56 90 ASP A N 1
ATOM 738 C CA . ASP A 1 90 ? 9.834 -8.130 2.681 1.00 92.56 90 ASP A CA 1
ATOM 739 C C . ASP A 1 90 ? 10.070 -8.537 4.139 1.00 92.56 90 ASP A C 1
ATOM 741 O O . ASP A 1 90 ? 9.863 -7.778 5.090 1.00 92.56 90 ASP A O 1
ATOM 745 N N . SER A 1 91 ? 10.567 -9.762 4.319 1.00 86.25 91 SER A N 1
ATOM 746 C CA . SER A 1 91 ? 10.857 -10.332 5.642 1.00 86.25 91 SER A CA 1
ATOM 747 C C . SER A 1 91 ? 11.826 -9.485 6.481 1.00 86.25 91 SER A C 1
ATOM 749 O O . SER A 1 91 ? 11.761 -9.501 7.718 1.00 86.25 91 SER A O 1
ATOM 751 N N . LYS A 1 92 ? 12.692 -8.703 5.819 1.00 91.12 92 LYS A N 1
ATOM 752 C CA . LYS A 1 92 ? 13.673 -7.794 6.435 1.00 91.12 92 LYS A CA 1
ATOM 753 C C . LYS A 1 92 ? 13.099 -6.415 6.779 1.00 91.12 92 LYS A C 1
ATOM 755 O O . LYS A 1 92 ? 13.839 -5.599 7.317 1.00 91.12 92 LYS A O 1
ATOM 760 N N . ASP A 1 93 ? 11.821 -6.169 6.492 1.00 94.25 93 ASP A N 1
ATOM 761 C CA . ASP A 1 93 ? 11.096 -4.924 6.779 1.00 94.25 93 ASP A CA 1
ATOM 762 C C . ASP A 1 93 ? 1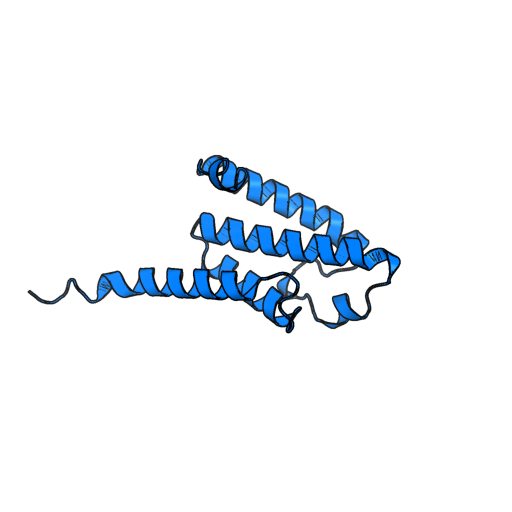1.794 -3.652 6.262 1.00 94.25 93 ASP A C 1
ATOM 764 O O . ASP A 1 93 ? 11.718 -2.576 6.850 1.00 94.25 93 ASP A O 1
ATOM 768 N N . ARG A 1 94 ? 12.479 -3.758 5.121 1.00 92.75 94 ARG A N 1
ATOM 769 C CA . ARG A 1 94 ? 13.162 -2.642 4.450 1.00 92.75 94 ARG A CA 1
ATOM 770 C C . ARG A 1 94 ? 12.191 -1.546 4.014 1.00 92.75 94 ARG A C 1
ATOM 772 O O . ARG A 1 94 ?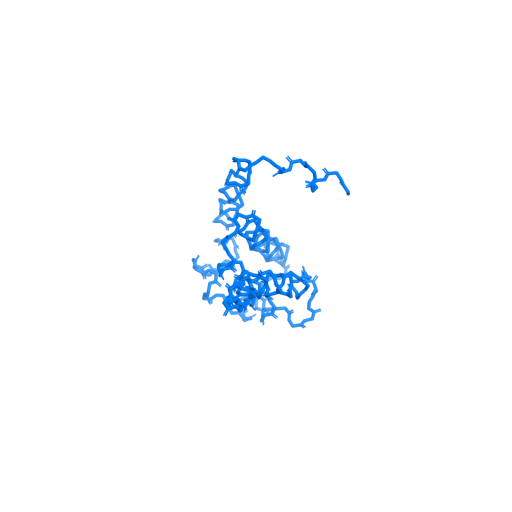 12.598 -0.392 3.891 1.00 92.75 94 ARG A O 1
ATOM 779 N N . ILE A 1 95 ? 10.931 -1.893 3.755 1.00 94.19 95 ILE A N 1
ATOM 780 C CA . ILE A 1 95 ? 9.868 -0.937 3.427 1.00 94.19 95 ILE A CA 1
ATOM 781 C C . ILE A 1 95 ? 9.070 -0.476 4.652 1.00 94.19 95 ILE A C 1
ATOM 783 O O . ILE A 1 95 ? 8.242 0.424 4.500 1.00 94.19 95 ILE A O 1
ATOM 787 N N . GLY A 1 96 ? 9.306 -1.029 5.848 1.00 94.88 96 GLY A N 1
ATOM 788 C CA . GLY A 1 96 ? 8.651 -0.625 7.097 1.00 94.88 96 GLY A CA 1
ATOM 789 C C . GLY A 1 96 ? 7.135 -0.832 7.078 1.00 94.88 96 GLY A C 1
ATOM 790 O O . GLY A 1 96 ? 6.384 0.137 7.223 1.00 94.88 96 GLY A O 1
ATOM 791 N N . ALA A 1 97 ? 6.688 -2.061 6.811 1.00 97.31 97 ALA A N 1
ATOM 792 C CA . ALA A 1 97 ? 5.279 -2.460 6.822 1.00 97.31 97 ALA A CA 1
ATOM 793 C C . ALA A 1 97 ? 4.865 -3.121 8.148 1.00 97.31 97 ALA A C 1
ATOM 795 O O . ALA A 1 97 ? 3.697 -3.022 8.519 1.00 97.31 97 ALA A O 1
ATOM 796 N N . LYS A 1 98 ? 5.801 -3.725 8.901 1.00 97.88 98 LYS A N 1
ATOM 797 C CA . LYS A 1 98 ? 5.482 -4.436 10.156 1.00 97.88 98 LYS A CA 1
ATOM 798 C C . LYS A 1 98 ? 4.815 -3.538 11.198 1.00 97.88 98 LYS A C 1
ATOM 800 O O . LYS A 1 98 ? 3.783 -3.908 11.741 1.00 97.88 98 LYS A O 1
ATOM 805 N N . GLY A 1 99 ? 5.343 -2.333 11.418 1.00 97.19 99 GLY A N 1
ATOM 806 C CA . GLY A 1 99 ? 4.745 -1.392 12.376 1.00 97.19 99 GLY A CA 1
ATOM 807 C C . GLY A 1 99 ? 3.345 -0.906 11.974 1.00 97.19 99 GLY A C 1
ATOM 808 O O . GLY A 1 99 ? 2.522 -0.604 12.831 1.00 97.19 99 GLY A O 1
ATOM 809 N N . LEU A 1 100 ? 3.039 -0.857 10.671 1.00 98.00 100 LEU A N 1
ATOM 810 C CA . LEU A 1 100 ? 1.693 -0.519 10.196 1.00 98.00 100 LEU A CA 1
ATOM 811 C C . LEU A 1 100 ? 0.723 -1.697 10.344 1.00 98.00 100 LEU A C 1
ATOM 813 O O . LEU A 1 100 ? -0.444 -1.475 10.662 1.00 98.00 100 LEU A O 1
ATOM 817 N N . LEU A 1 101 ? 1.207 -2.931 10.155 1.00 98.50 101 LEU A N 1
ATOM 818 C CA . LEU A 1 101 ? 0.439 -4.143 10.439 1.00 98.50 101 LEU A CA 1
ATOM 819 C C . LEU A 1 101 ? 0.048 -4.215 11.922 1.00 98.50 101 LEU A C 1
ATOM 821 O O . LEU A 1 101 ? -1.113 -4.443 12.243 1.00 98.50 101 LEU A O 1
ATOM 825 N N . GLU A 1 102 ? 0.996 -3.960 12.822 1.00 98.06 102 GLU A N 1
ATOM 826 C CA . GLU A 1 102 ? 0.729 -3.910 14.262 1.00 98.06 102 GLU A CA 1
ATOM 827 C C . GLU A 1 102 ? -0.328 -2.848 14.602 1.00 98.06 102 GLU A C 1
ATOM 829 O O . GLU A 1 102 ? -1.288 -3.123 15.321 1.00 98.06 102 GLU A O 1
ATOM 834 N N . LEU A 1 103 ? -0.207 -1.650 14.022 1.00 97.38 103 LEU A N 1
ATOM 835 C CA . LEU A 1 103 ? -1.154 -0.563 14.258 1.00 97.38 103 LEU A CA 1
ATOM 836 C C . LEU A 1 103 ? -2.586 -0.918 13.826 1.00 97.38 103 LEU A C 1
ATOM 838 O O . LEU A 1 103 ? -3.526 -0.636 14.570 1.00 97.38 103 LEU A O 1
ATOM 842 N N . VAL A 1 104 ? -2.774 -1.536 12.652 1.00 97.69 104 VAL A N 1
ATOM 843 C CA . VAL A 1 104 ? -4.119 -1.924 12.190 1.00 97.69 104 VAL A CA 1
ATOM 844 C C . VAL A 1 104 ? -4.700 -3.076 13.013 1.00 97.69 104 VAL A C 1
ATOM 846 O O . VAL A 1 104 ? -5.893 -3.055 13.308 1.00 97.69 104 VAL A O 1
ATOM 849 N N . VAL A 1 105 ? -3.877 -4.041 13.440 1.00 97.81 105 VAL A N 1
ATOM 850 C CA . VAL A 1 105 ? -4.316 -5.131 14.327 1.00 97.81 105 VAL A CA 1
ATOM 851 C C . VAL A 1 105 ? -4.795 -4.562 15.662 1.00 97.81 105 VAL A C 1
ATOM 853 O O . VAL A 1 105 ? -5.929 -4.827 16.061 1.00 97.81 105 VAL A O 1
ATOM 856 N N . ASN A 1 106 ? -4.004 -3.689 16.290 1.00 95.88 106 ASN A N 1
ATOM 857 C CA . ASN A 1 106 ? -4.382 -3.029 17.541 1.00 95.88 106 ASN A CA 1
ATOM 858 C C . ASN A 1 106 ? -5.674 -2.212 17.381 1.00 95.88 106 ASN A C 1
ATOM 860 O O . ASN A 1 106 ? -6.581 -2.310 18.208 1.00 95.88 106 ASN A O 1
ATOM 864 N N . ARG A 1 107 ? -5.809 -1.463 16.278 1.00 93.56 107 ARG A N 1
ATOM 865 C CA . ARG A 1 107 ? -7.025 -0.696 15.974 1.00 93.56 107 ARG A CA 1
ATOM 866 C C . ARG A 1 107 ? -8.260 -1.595 15.843 1.00 93.56 107 ARG A C 1
ATOM 868 O O . ARG A 1 107 ? -9.330 -1.228 16.326 1.00 93.56 107 ARG A O 1
ATOM 875 N N . LYS A 1 108 ? -8.132 -2.769 15.214 1.00 94.62 108 LYS A N 1
ATOM 876 C CA . LYS A 1 108 ? -9.224 -3.753 15.115 1.00 94.62 108 LYS A CA 1
ATOM 877 C C . LYS A 1 108 ? -9.602 -4.322 16.481 1.00 94.62 108 LYS A C 1
ATOM 879 O O . LYS A 1 108 ? -10.789 -4.449 16.769 1.00 94.62 108 LYS A O 1
ATOM 884 N N . GLU A 1 109 ? -8.630 -4.615 17.342 1.00 93.31 109 GLU A N 1
ATOM 885 C CA . GLU A 1 109 ? -8.904 -5.074 18.710 1.00 93.31 109 GLU A CA 1
ATOM 886 C C . GLU A 1 109 ? -9.647 -4.024 19.547 1.00 93.31 109 GLU A C 1
ATOM 888 O O . GLU A 1 109 ? -10.573 -4.359 20.289 1.00 93.31 109 GLU A O 1
ATOM 893 N N . GLU A 1 110 ? -9.274 -2.749 19.423 1.00 90.31 110 GLU A N 1
ATOM 894 C CA . GLU A 1 110 ? -9.953 -1.635 20.095 1.00 90.31 110 GLU A CA 1
ATOM 895 C C . GLU A 1 110 ? -11.423 -1.497 19.691 1.00 90.31 110 GLU A C 1
ATOM 897 O O . GLU A 1 110 ? -12.223 -1.062 20.513 1.00 90.31 110 GLU A O 1
ATOM 902 N N . LEU A 1 111 ? -11.791 -1.868 18.460 1.00 84.81 111 LEU A N 1
ATOM 903 C CA . LEU A 1 111 ? -13.183 -1.872 17.995 1.00 84.81 111 LEU A CA 1
ATOM 904 C C . LEU A 1 111 ? -14.004 -3.051 18.532 1.00 84.81 111 LEU A C 1
ATOM 906 O O . LEU A 1 111 ? -15.227 -2.954 18.578 1.00 84.81 111 LEU A O 1
ATOM 910 N N . ILE A 1 112 ? -13.356 -4.139 18.956 1.00 80.12 112 ILE A N 1
ATOM 911 C CA . ILE A 1 112 ? -14.015 -5.325 19.531 1.00 80.12 112 ILE A CA 1
ATOM 912 C C . ILE A 1 112 ? -14.226 -5.153 21.046 1.00 80.12 112 ILE A C 1
ATOM 914 O O . ILE A 1 112 ? -15.260 -5.536 21.594 1.00 80.12 112 ILE A O 1
ATOM 918 N N . LYS A 1 113 ? -13.273 -4.516 21.737 1.00 68.69 113 LYS A N 1
ATOM 919 C CA . LYS A 1 113 ? -13.333 -4.227 23.182 1.00 68.69 113 LYS A CA 1
ATOM 920 C C . LYS A 1 113 ? -14.521 -3.364 23.688 1.00 68.69 113 LYS A C 1
ATOM 922 O O . LYS A 1 113 ? -14.861 -3.546 24.859 1.00 68.69 113 LYS A O 1
ATOM 927 N N . PRO A 1 114 ? -15.215 -2.487 22.923 1.00 55.72 114 PRO A N 1
ATOM 928 C CA . PRO A 1 114 ? -16.258 -1.614 23.473 1.00 55.72 114 PRO A CA 1
ATOM 929 C C . PRO A 1 114 ? -17.556 -2.339 23.868 1.00 55.72 114 PRO A C 1
ATOM 931 O O . PRO A 1 114 ? -18.406 -1.723 24.499 1.00 55.72 114 PRO A O 1
ATOM 934 N N . GLN A 1 115 ? -17.734 -3.622 23.530 1.00 51.47 115 GLN A N 1
ATOM 935 C CA . GLN A 1 115 ? -18.979 -4.367 23.796 1.00 51.47 115 GLN A CA 1
ATOM 936 C C . GLN A 1 115 ? -18.976 -5.207 25.081 1.00 51.47 115 GLN A C 1
ATOM 938 O O . GLN A 1 115 ? -20.017 -5.739 25.456 1.00 51.47 115 GLN A O 1
ATOM 943 N N . ILE A 1 116 ? -17.847 -5.313 25.791 1.00 56.47 116 ILE A N 1
ATOM 944 C CA . ILE A 1 116 ? -17.757 -6.152 27.004 1.00 56.47 116 ILE A CA 1
ATOM 945 C C . ILE A 1 116 ? -18.055 -5.353 28.288 1.00 56.47 116 ILE A C 1
ATOM 947 O O . ILE A 1 116 ? -18.446 -5.934 29.296 1.00 56.47 116 ILE A O 1
ATOM 951 N N . LEU A 1 117 ? -17.949 -4.019 28.263 1.00 57.12 117 LEU A N 1
ATOM 952 C CA . LEU A 1 117 ? -18.095 -3.178 29.463 1.00 57.12 117 LEU A CA 1
ATOM 953 C C . LEU A 1 117 ? -19.504 -2.595 29.687 1.00 57.12 117 LEU A C 1
ATOM 955 O O . LEU A 1 117 ? -19.704 -1.893 30.673 1.00 57.12 117 LEU A O 1
ATOM 959 N N . SER A 1 118 ? -20.486 -2.882 28.824 1.00 49.31 118 SER A N 1
ATOM 960 C CA . SER A 1 118 ? -21.858 -2.351 28.952 1.00 49.31 118 SER A CA 1
ATOM 961 C C . SER A 1 118 ? -22.905 -3.345 29.476 1.00 49.31 118 SER A C 1
ATOM 963 O O . SER A 1 118 ? -24.065 -2.969 29.583 1.00 49.31 118 SER A O 1
ATOM 965 N N . ASN A 1 119 ? -22.532 -4.585 29.819 1.00 49.09 119 ASN A N 1
ATOM 966 C CA . ASN A 1 119 ? -23.487 -5.629 30.239 1.00 49.09 119 ASN A CA 1
ATOM 967 C C . ASN A 1 119 ? -23.401 -6.011 31.729 1.00 49.09 119 ASN A C 1
ATOM 969 O O . ASN A 1 119 ? -23.833 -7.098 32.108 1.00 49.09 119 ASN A O 1
ATOM 973 N N . THR A 1 120 ? -22.880 -5.126 32.581 1.00 47.31 120 THR A N 1
ATOM 974 C CA . THR A 1 120 ? -22.878 -5.335 34.037 1.00 47.31 120 THR A CA 1
ATOM 975 C C . THR A 1 120 ? -23.529 -4.143 34.736 1.00 47.31 120 THR A C 1
ATOM 977 O O . THR A 1 120 ? -22.863 -3.218 35.197 1.00 47.31 120 THR A O 1
ATOM 980 N N . THR A 1 121 ? -24.857 -4.138 34.777 1.00 43.53 121 THR A N 1
ATOM 981 C CA . THR A 1 121 ? -25.686 -3.391 35.736 1.00 43.53 121 THR A CA 1
ATOM 982 C C . THR A 1 121 ? -26.865 -4.282 36.082 1.00 43.53 121 THR A C 1
ATOM 984 O O . THR A 1 121 ? -27.171 -4.387 37.286 1.00 43.53 121 THR A O 1
#

Foldseek 3Di:
DPPVVPCPDLVSLVVVLVVLVVVLVVLCVVQVHDPDLLPDDLCSQVVTDPVCNVSVLVNLLSLLSNLVSCVVNVVLVSSLSSLVSSCNNCVVCPVVSVVSNVVSVVVVVVVVPPPPPPPDD

Secondary structure (DSSP, 8-state):
--STTTT-SHHHHHHHHHHHHHHHHHHGGGGT--SSGGG--HHHHHTS-GGGHHHHHHHHHHHHHHHHHHHHTT-HHHHHHHHHHHHHH-TT-TT--HHHHHHHHHHHHHHHGGGSSSS--